Protein AF-A0A9D4G956-F1 (afdb_monomer)

Organism: Dreissena polymorpha (NCBI:txid45954)

Structure (mmCIF, N/CA/C/O backbone):
data_AF-A0A9D4G956-F1
#
_entry.id   AF-A0A9D4G956-F1
#
loop_
_atom_site.group_PDB
_atom_site.id
_atom_site.type_symbol
_atom_site.label_atom_id
_atom_site.label_alt_id
_atom_site.label_comp_id
_atom_site.label_asym_id
_atom_site.label_entity_id
_atom_site.label_seq_id
_atom_site.pdbx_PDB_ins_code
_atom_site.Cartn_x
_atom_site.Cartn_y
_atom_site.Cartn_z
_atom_site.occupancy
_atom_site.B_iso_or_equiv
_atom_site.auth_seq_id
_atom_site.auth_comp_id
_atom_site.auth_asym_id
_atom_site.auth_atom_id
_atom_site.pdbx_PDB_model_num
ATOM 1 N N . MET A 1 1 ? -16.563 0.846 -1.217 1.00 61.12 1 MET A N 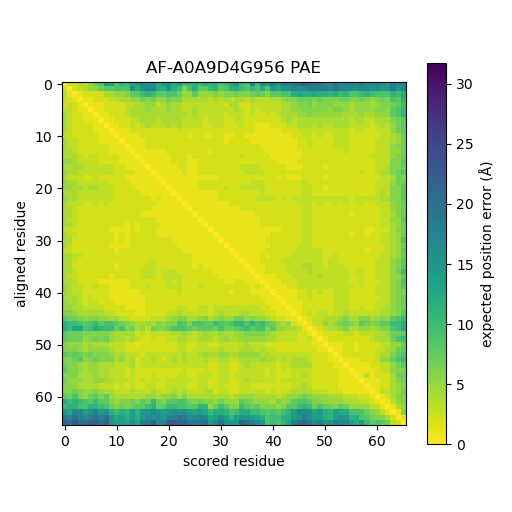1
ATOM 2 C CA . MET A 1 1 ? -15.157 0.576 -0.829 1.00 61.12 1 MET A CA 1
ATOM 3 C C . MET A 1 1 ? -14.839 0.989 0.608 1.00 61.12 1 MET A C 1
ATOM 5 O O . MET A 1 1 ? -14.318 0.154 1.332 1.00 61.12 1 MET A O 1
ATOM 9 N N . ALA A 1 2 ? -15.199 2.197 1.068 1.00 68.56 2 ALA A N 1
ATOM 10 C CA . ALA A 1 2 ? -14.867 2.668 2.426 1.00 68.56 2 ALA A CA 1
ATOM 11 C C . ALA A 1 2 ? -15.312 1.728 3.569 1.00 68.56 2 ALA A C 1
ATOM 13 O O . ALA A 1 2 ? -14.532 1.460 4.476 1.00 68.56 2 ALA A O 1
ATOM 14 N N . ARG A 1 3 ? -16.525 1.158 3.491 1.00 82.75 3 ARG A N 1
ATOM 15 C CA . ARG A 1 3 ? -17.035 0.218 4.507 1.00 82.75 3 ARG A CA 1
ATOM 16 C C . ARG A 1 3 ? -16.233 -1.086 4.578 1.00 82.75 3 ARG A C 1
ATOM 18 O O . ARG A 1 3 ? -15.879 -1.517 5.661 1.00 82.75 3 ARG A O 1
ATOM 25 N N . ALA A 1 4 ? -15.857 -1.649 3.428 1.00 87.69 4 ALA A N 1
ATOM 26 C CA . ALA A 1 4 ? -15.052 -2.871 3.376 1.00 87.69 4 ALA A CA 1
ATOM 27 C C . ALA A 1 4 ? -13.667 -2.677 4.018 1.00 87.69 4 ALA A C 1
ATOM 29 O O . ALA A 1 4 ? -13.203 -3.536 4.756 1.00 87.69 4 ALA A O 1
ATOM 30 N N . ILE A 1 5 ? -13.029 -1.523 3.790 1.00 88.12 5 ILE A N 1
ATOM 31 C CA . ILE A 1 5 ? -11.739 -1.193 4.415 1.00 88.12 5 ILE A CA 1
ATOM 32 C C . ILE A 1 5 ? -11.916 -0.933 5.915 1.00 88.12 5 ILE A C 1
ATOM 34 O O . ILE A 1 5 ? -11.082 -1.352 6.713 1.00 88.12 5 ILE A O 1
ATOM 38 N N . SER A 1 6 ? -13.008 -0.271 6.308 1.00 90.50 6 SER A N 1
ATOM 39 C CA . SER A 1 6 ? -13.343 -0.026 7.714 1.00 90.50 6 SER A CA 1
ATOM 40 C C . SER A 1 6 ? -13.554 -1.318 8.503 1.00 90.50 6 SER A C 1
ATOM 42 O O . SER A 1 6 ? -13.091 -1.402 9.637 1.00 90.50 6 SER A O 1
ATOM 44 N N . ASP A 1 7 ? -14.184 -2.330 7.912 1.00 94.31 7 ASP A N 1
ATOM 45 C CA . ASP A 1 7 ? -14.471 -3.596 8.596 1.00 94.31 7 ASP A CA 1
ATOM 46 C C . ASP A 1 7 ? -13.284 -4.583 8.535 1.00 94.31 7 ASP A C 1
ATOM 48 O O . ASP A 1 7 ? -13.206 -5.520 9.327 1.00 94.31 7 ASP A O 1
ATOM 52 N N . ALA A 1 8 ? -12.317 -4.362 7.637 1.00 94.81 8 ALA A N 1
ATOM 53 C CA . ALA A 1 8 ? -11.136 -5.213 7.499 1.00 94.81 8 ALA A CA 1
ATOM 54 C C . ALA A 1 8 ? -10.174 -5.096 8.695 1.00 94.81 8 ALA A C 1
ATOM 56 O O . ALA A 1 8 ? -9.928 -4.006 9.211 1.00 94.81 8 ALA A O 1
ATOM 57 N N . ALA A 1 9 ? -9.559 -6.210 9.099 1.00 95.44 9 ALA A N 1
ATOM 58 C CA . ALA A 1 9 ? -8.574 -6.225 10.186 1.00 95.44 9 ALA A CA 1
ATOM 59 C C . ALA A 1 9 ? -7.210 -5.639 9.774 1.00 95.44 9 ALA A C 1
ATOM 61 O O . ALA A 1 9 ? -6.535 -5.004 10.581 1.00 95.44 9 ALA A O 1
ATOM 62 N N . VAL A 1 10 ? -6.814 -5.838 8.514 1.00 94.94 10 VAL A N 1
ATOM 63 C CA . VAL A 1 10 ? -5.511 -5.452 7.956 1.00 94.94 10 VAL A CA 1
ATOM 64 C C . VAL A 1 10 ? -5.715 -4.889 6.553 1.00 94.94 10 VAL A C 1
ATOM 66 O O . VAL A 1 10 ? -6.602 -5.340 5.826 1.00 94.94 10 VAL A O 1
ATOM 69 N N . PHE A 1 11 ? -4.884 -3.924 6.162 1.00 94.75 11 PHE A N 1
ATOM 70 C CA . PHE A 1 11 ? -4.828 -3.401 4.800 1.00 94.75 11 PHE A CA 1
ATOM 71 C C . PHE A 1 11 ? -3.555 -3.895 4.098 1.00 94.75 11 PHE A C 1
ATOM 73 O O . PHE A 1 11 ? -2.446 -3.471 4.425 1.00 94.75 11 PHE A O 1
ATOM 80 N N . LEU A 1 12 ? -3.726 -4.817 3.148 1.00 94.31 12 LEU A N 1
ATOM 81 C CA . LEU A 1 12 ? -2.661 -5.335 2.288 1.00 94.31 12 LEU A CA 1
ATOM 82 C C . LEU A 1 12 ? -2.583 -4.496 1.011 1.00 94.31 12 LEU A C 1
ATOM 84 O O . LEU A 1 12 ? -3.593 -4.319 0.330 1.00 94.31 12 LEU A O 1
ATOM 88 N N . VAL A 1 13 ? -1.391 -4.020 0.663 1.00 94.25 13 VAL A N 1
ATOM 89 C CA . VAL A 1 13 ? -1.159 -3.261 -0.570 1.00 94.25 13 VAL A CA 1
ATOM 90 C C . VAL A 1 13 ? 0.059 -3.787 -1.316 1.00 94.25 13 VAL A C 1
ATOM 92 O O . VAL A 1 13 ? 1.123 -3.985 -0.733 1.00 94.25 13 VAL A O 1
ATOM 95 N N . PHE A 1 14 ? -0.098 -3.977 -2.623 1.00 95.00 14 PHE A N 1
ATOM 96 C CA . PHE A 1 14 ? 0.997 -4.273 -3.539 1.00 95.00 14 PHE A CA 1
ATOM 97 C C . PHE A 1 14 ? 1.511 -2.955 -4.114 1.00 95.00 14 PHE A C 1
ATOM 99 O O . PHE A 1 14 ? 0.890 -2.354 -4.987 1.00 95.00 14 PHE A O 1
ATOM 106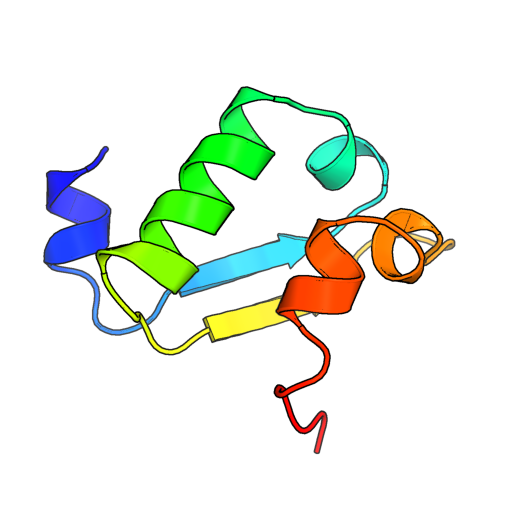 N N . MET A 1 15 ? 2.613 -2.467 -3.560 1.00 94.56 15 MET A N 1
ATOM 107 C CA . MET A 1 15 ? 3.185 -1.174 -3.895 1.00 94.56 15 MET A CA 1
ATOM 108 C C . MET A 1 15 ? 4.114 -1.300 -5.101 1.00 94.56 15 MET A C 1
ATOM 110 O O . MET A 1 15 ? 5.188 -1.893 -5.002 1.00 94.56 15 MET A O 1
AT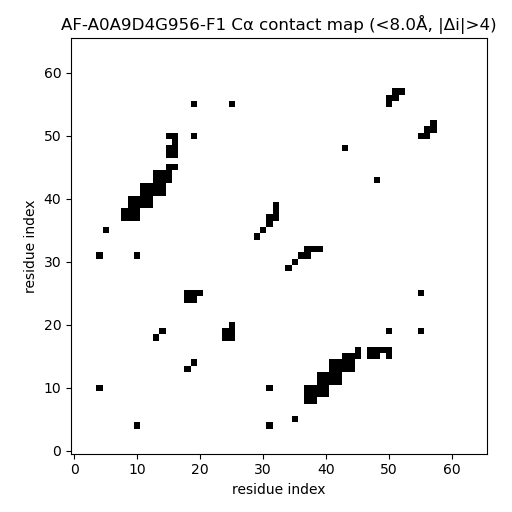OM 114 N N . SER A 1 16 ? 3.715 -0.701 -6.217 1.00 94.88 16 SER A N 1
ATOM 115 C CA . SER A 1 16 ? 4.528 -0.536 -7.424 1.00 94.88 16 SER A CA 1
ATOM 116 C C . SER A 1 16 ? 4.676 0.945 -7.779 1.00 94.88 16 SER A C 1
ATOM 118 O O . SER A 1 16 ? 4.015 1.816 -7.205 1.00 94.88 16 SER A O 1
ATOM 120 N N . VAL A 1 17 ? 5.538 1.252 -8.751 1.00 94.25 17 VAL A N 1
ATOM 121 C CA . VAL A 1 17 ? 5.647 2.618 -9.281 1.00 94.25 17 VAL A CA 1
ATOM 122 C C . VAL A 1 17 ? 4.318 3.087 -9.879 1.00 94.25 17 VAL A C 1
ATOM 124 O O . VAL A 1 17 ? 3.911 4.215 -9.605 1.00 94.25 17 VAL A O 1
ATOM 127 N N . ASP A 1 18 ? 3.605 2.232 -10.611 1.00 95.00 18 ASP A N 1
ATOM 128 C CA . ASP A 1 18 ? 2.313 2.595 -11.206 1.00 95.00 18 ASP A CA 1
ATOM 129 C C . ASP A 1 18 ? 1.241 2.830 -10.138 1.00 95.00 18 ASP A C 1
ATOM 131 O O . ASP A 1 18 ? 0.539 3.839 -10.192 1.00 95.00 18 ASP A O 1
ATOM 135 N N . TYR A 1 19 ? 1.204 1.994 -9.090 1.00 95.12 19 TYR A N 1
ATOM 136 C CA . TYR A 1 19 ? 0.333 2.218 -7.929 1.00 95.12 19 TYR A CA 1
ATOM 137 C C . TYR A 1 19 ? 0.585 3.593 -7.297 1.00 95.12 19 TYR A C 1
ATOM 139 O O . TYR A 1 19 ? -0.345 4.293 -6.903 1.00 95.12 19 TYR A O 1
ATOM 147 N N . SER A 1 20 ? 1.855 3.999 -7.196 1.00 94.31 20 SER A N 1
ATOM 148 C CA . SER A 1 20 ? 2.229 5.277 -6.583 1.00 94.31 20 SER A CA 1
ATOM 149 C C . SER A 1 20 ? 1.852 6.508 -7.413 1.00 94.31 20 SER A C 1
ATOM 151 O O . SER A 1 20 ? 1.787 7.610 -6.862 1.00 94.31 20 SER A O 1
ATOM 153 N N . LYS A 1 21 ? 1.617 6.328 -8.717 1.00 94.25 21 LYS A N 1
ATOM 154 C CA . LYS A 1 21 ? 1.239 7.390 -9.660 1.00 94.25 21 LYS A CA 1
ATOM 155 C C . LYS A 1 21 ? -0.274 7.511 -9.835 1.00 94.25 21 LYS A C 1
ATOM 157 O O . LYS A 1 21 ? -0.743 8.579 -10.217 1.00 94.25 21 LYS A O 1
ATOM 162 N N . ASP A 1 22 ? -1.023 6.452 -9.545 1.00 96.25 22 ASP A N 1
ATOM 163 C CA . ASP A 1 22 ? -2.479 6.455 -9.617 1.00 96.25 22 ASP A CA 1
ATOM 164 C C . ASP A 1 22 ? -3.098 7.201 -8.419 1.00 96.25 22 ASP A C 1
ATOM 166 O O . ASP A 1 22 ? -2.880 6.872 -7.246 1.00 96.25 22 ASP A O 1
ATOM 170 N N . GLN A 1 23 ? -3.875 8.246 -8.711 1.00 95.88 23 GLN A N 1
ATOM 171 C CA . GLN A 1 23 ? -4.446 9.123 -7.690 1.00 95.88 23 GLN A CA 1
ATOM 172 C C . GLN A 1 23 ? -5.498 8.419 -6.821 1.00 95.88 23 GLN A C 1
ATOM 174 O O . GLN A 1 23 ? -5.591 8.719 -5.622 1.00 95.88 23 GLN A O 1
ATOM 179 N N . ASP A 1 24 ? -6.259 7.481 -7.380 1.00 95.00 24 ASP A N 1
ATOM 180 C CA . ASP A 1 24 ? -7.287 6.745 -6.649 1.00 95.00 24 ASP A CA 1
ATOM 181 C C . ASP A 1 24 ? -6.630 5.753 -5.682 1.00 95.00 24 ASP A C 1
ATOM 183 O O . ASP A 1 24 ? -6.977 5.717 -4.494 1.00 95.00 24 ASP A O 1
ATOM 187 N N . CYS A 1 25 ? -5.594 5.042 -6.136 1.00 95.12 25 CYS A N 1
ATO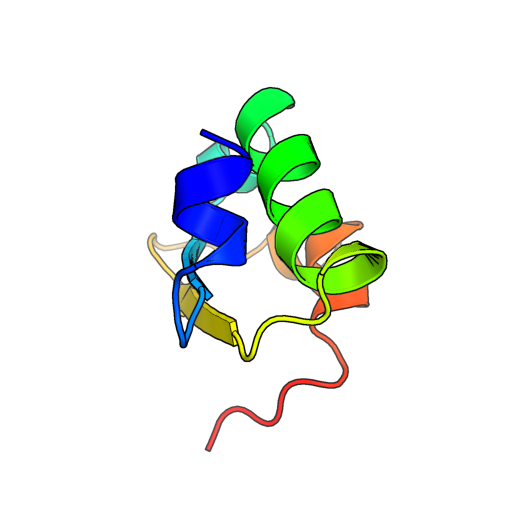M 188 C CA . CYS A 1 25 ? -4.760 4.171 -5.303 1.00 95.12 25 CYS A CA 1
ATOM 189 C C . CYS A 1 25 ? -4.109 4.929 -4.135 1.00 95.12 25 CYS A C 1
ATOM 191 O O . CYS A 1 25 ? -4.154 4.480 -2.980 1.00 95.12 25 CYS A O 1
ATOM 193 N N . VAL A 1 26 ? -3.532 6.102 -4.411 1.00 94.94 26 VAL A N 1
ATOM 194 C CA . VAL A 1 26 ? -2.905 6.963 -3.395 1.00 94.94 26 VAL A CA 1
ATOM 195 C C . VAL A 1 26 ? 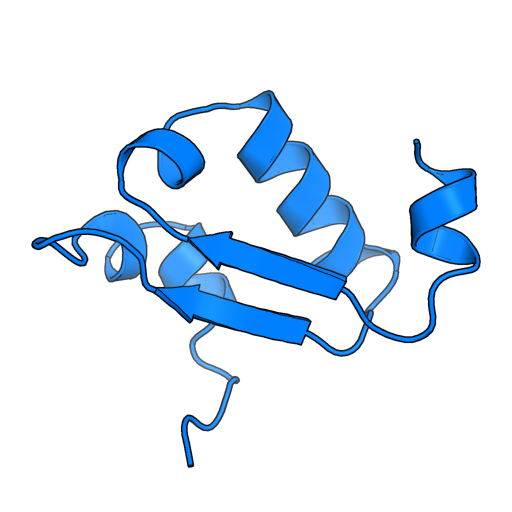-3.933 7.473 -2.387 1.00 94.94 26 VAL A C 1
ATOM 197 O O . VAL A 1 26 ? -3.668 7.477 -1.180 1.00 94.94 26 VAL A O 1
ATOM 200 N N . THR A 1 27 ? -5.105 7.903 -2.854 1.00 95.25 27 THR A N 1
ATOM 201 C CA . THR A 1 27 ? -6.180 8.408 -1.989 1.00 95.25 27 THR A CA 1
ATOM 202 C C . THR A 1 27 ? -6.693 7.308 -1.066 1.00 95.25 27 THR A C 1
ATOM 204 O O . THR A 1 27 ? -6.822 7.524 0.143 1.00 95.25 27 THR A O 1
ATOM 207 N N . LEU A 1 28 ? -6.896 6.104 -1.603 1.00 94.31 28 LEU A N 1
ATOM 208 C CA . LEU A 1 28 ? -7.335 4.946 -0.833 1.00 94.31 28 LEU A CA 1
ATOM 209 C C . LEU A 1 28 ? -6.309 4.540 0.231 1.00 94.31 28 LEU A C 1
ATOM 211 O O . LEU A 1 28 ? -6.669 4.325 1.390 1.00 94.31 28 LEU A O 1
ATOM 215 N N . PHE A 1 29 ? -5.026 4.499 -0.140 1.00 95.00 29 PHE A N 1
ATOM 216 C CA . PHE A 1 29 ? -3.934 4.203 0.785 1.00 95.00 29 PHE A CA 1
ATOM 217 C C . PHE A 1 29 ? -3.870 5.224 1.930 1.00 95.00 29 PHE A C 1
ATOM 219 O O . PHE A 1 29 ? -3.800 4.847 3.102 1.00 95.00 29 PHE A O 1
ATOM 226 N N . LYS A 1 30 ? -3.944 6.524 1.610 1.00 94.50 30 LYS A N 1
ATOM 227 C CA . LYS A 1 30 ? -3.946 7.595 2.618 1.00 94.50 30 LYS A CA 1
ATOM 228 C C . LYS A 1 30 ? -5.132 7.470 3.565 1.00 94.50 30 LYS A C 1
ATOM 230 O O . LYS A 1 30 ? -4.947 7.619 4.768 1.00 94.50 30 LYS A O 1
ATOM 235 N N . TYR A 1 31 ? -6.319 7.158 3.055 1.00 94.50 31 TYR A N 1
ATOM 236 C CA . TYR A 1 31 ? -7.498 6.944 3.891 1.00 94.50 31 TYR A CA 1
ATOM 237 C C . TYR A 1 31 ? -7.315 5.750 4.845 1.00 94.50 31 TYR A C 1
ATOM 239 O O . TYR A 1 31 ? -7.537 5.881 6.051 1.00 94.50 31 TYR A O 1
ATOM 247 N N . ALA A 1 32 ? -6.832 4.610 4.341 1.00 94.50 32 ALA A N 1
ATOM 248 C CA . ALA A 1 32 ? -6.580 3.424 5.161 1.00 94.50 32 ALA A CA 1
ATOM 249 C C . ALA A 1 32 ? -5.524 3.679 6.256 1.00 94.50 32 ALA A C 1
ATOM 251 O O . ALA A 1 32 ? -5.740 3.306 7.413 1.00 94.50 32 ALA A O 1
ATOM 252 N N . LYS A 1 33 ? -4.414 4.352 5.917 1.00 93.31 33 LYS A N 1
ATOM 253 C CA . LYS A 1 33 ? -3.317 4.632 6.858 1.00 93.31 33 LYS A CA 1
ATOM 254 C C . LYS A 1 33 ? -3.625 5.780 7.820 1.00 93.31 33 LYS A C 1
ATOM 256 O O . LYS A 1 33 ? -3.465 5.630 9.026 1.00 93.31 33 LYS A O 1
ATOM 261 N N . LEU A 1 34 ? -4.001 6.947 7.306 1.00 94.19 34 LEU A N 1
ATOM 262 C CA . LEU A 1 34 ? -4.070 8.179 8.099 1.00 94.19 34 LEU A CA 1
ATOM 263 C C . LEU A 1 34 ? -5.412 8.331 8.811 1.00 94.19 34 LEU A C 1
ATOM 265 O O . LEU A 1 34 ? -5.445 8.764 9.962 1.00 94.19 34 LEU A O 1
ATOM 269 N N . THR A 1 35 ? -6.508 7.971 8.140 1.00 94.69 35 THR A N 1
ATOM 270 C CA . THR A 1 35 ? -7.859 8.128 8.693 1.00 94.69 35 THR A CA 1
ATOM 271 C C . THR A 1 35 ? -8.257 6.923 9.530 1.00 94.69 35 THR A C 1
ATOM 273 O O . THR A 1 35 ? -8.623 7.080 10.691 1.00 94.69 35 THR A O 1
ATOM 276 N N . LEU A 1 36 ? -8.165 5.718 8.963 1.00 94.44 36 LEU A N 1
ATOM 277 C CA . LEU A 1 36 ? -8.598 4.494 9.642 1.00 94.44 36 LEU A CA 1
ATOM 278 C C . LEU A 1 36 ? -7.509 3.848 10.508 1.00 94.44 36 LEU A C 1
ATOM 280 O O . LEU A 1 36 ? -7.827 2.956 11.292 1.00 94.44 36 LEU A O 1
ATOM 284 N N . ARG A 1 37 ? -6.244 4.278 10.369 1.00 93.62 37 ARG A N 1
ATOM 285 C CA . ARG A 1 37 ? -5.081 3.744 11.104 1.00 93.62 37 ARG A CA 1
ATOM 286 C C . ARG A 1 37 ? -5.004 2.218 11.066 1.00 93.62 37 ARG A C 1
ATOM 288 O O . ARG A 1 37 ? -4.680 1.575 12.064 1.00 93.62 37 ARG A O 1
ATOM 295 N N . LYS A 1 38 ? -5.336 1.633 9.913 1.00 93.12 38 LYS A N 1
ATOM 296 C CA . LYS A 1 38 ? -5.319 0.180 9.742 1.00 93.12 38 LYS A CA 1
ATOM 297 C C . LYS A 1 38 ? -3.886 -0.339 9.859 1.00 93.12 38 LYS A C 1
ATOM 299 O O . LYS A 1 38 ? -2.987 0.293 9.303 1.00 93.12 38 LYS A O 1
ATOM 304 N N . PRO A 1 39 ? -3.661 -1.488 10.518 1.00 93.44 39 PRO A N 1
ATOM 305 C CA . PRO A 1 39 ? -2.413 -2.222 10.368 1.00 93.44 39 PRO A CA 1
ATOM 306 C C . PRO A 1 39 ? -2.151 -2.492 8.882 1.00 93.44 39 PRO A C 1
ATOM 308 O O . PRO A 1 39 ? -3.053 -2.927 8.160 1.00 93.44 39 PRO A O 1
ATOM 311 N N . LEU A 1 40 ? -0.935 -2.198 8.427 1.00 92.75 40 LEU A N 1
ATOM 312 C CA . LEU A 1 40 ? -0.552 -2.254 7.019 1.00 92.75 40 LEU A CA 1
ATOM 313 C C . LEU A 1 40 ? 0.394 -3.420 6.764 1.00 92.75 40 LEU A C 1
ATOM 315 O O . LEU A 1 40 ? 1.354 -3.620 7.503 1.00 92.75 40 LEU A O 1
ATOM 319 N N . VAL A 1 41 ? 0.165 -4.118 5.658 1.00 93.31 41 VAL A N 1
ATOM 320 C CA . VAL A 1 41 ? 1.151 -5.011 5.049 1.00 93.31 41 VAL A CA 1
ATOM 321 C C . VAL A 1 41 ? 1.430 -4.465 3.660 1.00 93.31 41 VAL A C 1
ATOM 323 O O . VAL A 1 41 ? 0.530 -4.388 2.825 1.00 93.31 41 VAL A O 1
ATOM 326 N N . VAL A 1 42 ? 2.666 -4.040 3.421 1.00 92.56 42 VAL A N 1
ATOM 327 C CA . VAL A 1 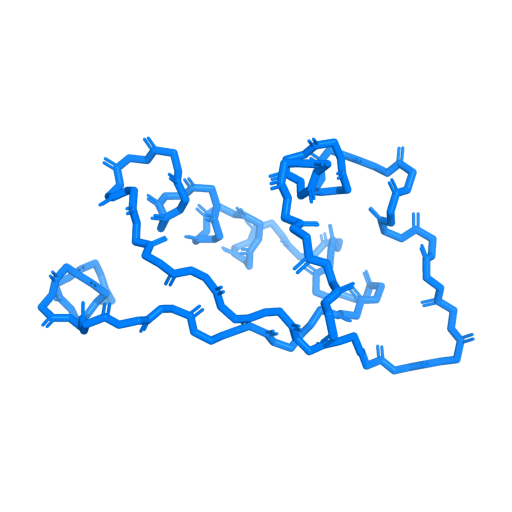42 ? 3.085 -3.533 2.115 1.00 92.56 42 VAL A CA 1
ATOM 328 C C . VAL A 1 42 ? 3.948 -4.593 1.460 1.00 92.56 42 VAL A C 1
ATOM 330 O O . VAL A 1 42 ? 4.938 -5.034 2.031 1.00 92.56 42 VAL A O 1
ATOM 333 N N . VAL A 1 43 ? 3.577 -4.990 0.253 1.00 93.00 43 VAL A N 1
ATOM 334 C CA . VAL A 1 43 ? 4.372 -5.876 -0.591 1.00 93.00 43 VAL A CA 1
ATOM 335 C C . VAL A 1 43 ? 4.913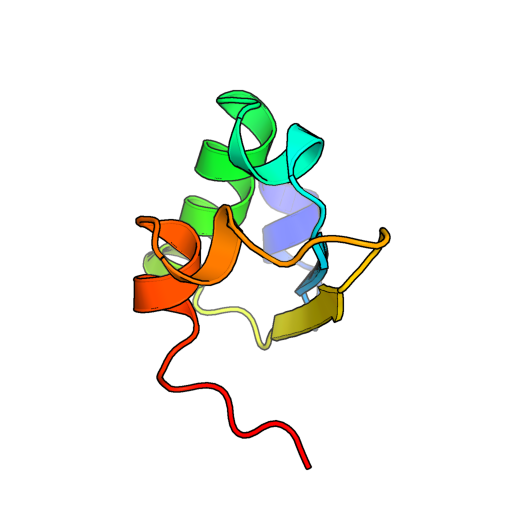 -5.031 -1.725 1.00 93.00 43 VAL A C 1
ATOM 337 O O . VAL A 1 43 ? 4.144 -4.510 -2.526 1.00 93.00 43 VAL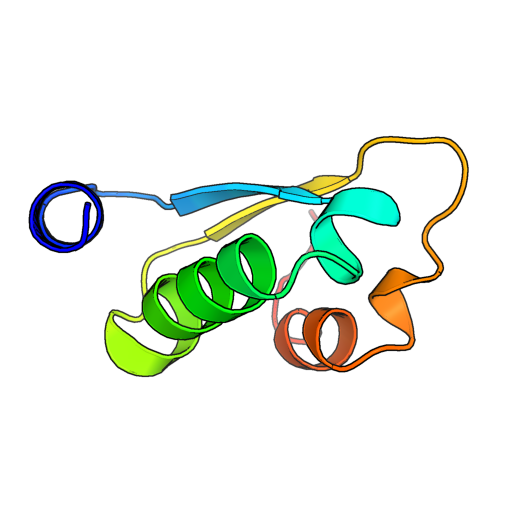 A O 1
ATOM 340 N N . ALA A 1 44 ? 6.226 -4.849 -1.783 1.00 91.81 44 ALA A N 1
ATOM 341 C CA . ALA A 1 44 ? 6.846 -4.125 -2.880 1.00 91.81 44 ALA A CA 1
ATOM 342 C C . ALA A 1 44 ? 6.841 -5.004 -4.144 1.00 91.81 44 ALA A C 1
ATOM 344 O O . ALA A 1 44 ? 7.286 -6.150 -4.096 1.00 91.81 44 ALA A O 1
ATOM 345 N N . VAL A 1 45 ? 6.322 -4.486 -5.258 1.00 93.12 45 VAL A N 1
ATOM 346 C CA . VAL A 1 45 ? 6.192 -5.210 -6.532 1.00 93.12 45 VAL A CA 1
ATOM 347 C C . VAL A 1 45 ? 6.844 -4.412 -7.654 1.00 93.12 45 VAL A C 1
ATOM 349 O O . VAL A 1 45 ? 6.587 -3.217 -7.807 1.00 93.12 45 VAL A O 1
ATOM 352 N N . GLY A 1 46 ? 7.647 -5.099 -8.465 1.00 89.56 46 GLY A N 1
ATOM 353 C CA . GLY A 1 46 ? 8.401 -4.526 -9.578 1.00 89.56 46 GLY A CA 1
ATOM 354 C C . GLY A 1 46 ? 9.906 -4.501 -9.314 1.00 89.56 46 GLY A C 1
ATOM 355 O O . GLY A 1 46 ? 10.377 -4.923 -8.260 1.00 89.56 46 GLY A O 1
ATOM 356 N N . GLU A 1 47 ? 10.658 -4.018 -10.300 1.00 85.75 47 GLU A N 1
ATOM 357 C CA . GLU A 1 47 ? 12.127 -3.986 -10.267 1.00 85.75 47 GLU A CA 1
ATOM 358 C C . GLU A 1 47 ? 12.681 -2.685 -9.661 1.00 85.75 47 GLU A C 1
ATOM 360 O O . GLU A 1 47 ? 13.840 -2.627 -9.255 1.00 85.75 47 GLU A O 1
ATOM 365 N N . ASN A 1 48 ? 11.855 -1.635 -9.573 1.00 84.94 48 ASN A N 1
ATOM 366 C CA . ASN A 1 48 ? 12.234 -0.317 -9.075 1.00 84.94 48 ASN A CA 1
ATOM 367 C C . ASN A 1 48 ? 11.366 0.144 -7.889 1.00 84.94 48 ASN A C 1
ATOM 369 O O . ASN A 1 48 ? 10.144 0.006 -7.866 1.00 84.94 48 ASN A O 1
ATOM 373 N N . PHE A 1 49 ? 12.014 0.760 -6.895 1.00 88.19 49 PHE A N 1
ATOM 374 C CA . PHE A 1 49 ? 11.374 1.224 -5.655 1.00 88.19 49 PHE A CA 1
ATOM 375 C C . PHE A 1 49 ? 11.340 2.754 -5.536 1.00 88.19 49 PHE A C 1
ATOM 377 O O . PHE A 1 49 ? 11.400 3.309 -4.441 1.00 88.19 49 PHE A O 1
ATOM 384 N N . GLU A 1 50 ? 11.244 3.471 -6.660 1.00 90.12 50 GLU A N 1
ATOM 385 C CA . GLU A 1 50 ? 11.274 4.945 -6.680 1.00 90.12 50 GLU A CA 1
ATOM 386 C C . GLU A 1 50 ? 10.161 5.594 -5.847 1.00 90.12 50 GLU A C 1
ATOM 388 O O . GLU A 1 50 ? 10.349 6.681 -5.299 1.00 90.12 50 GLU A O 1
ATOM 393 N N . TRP A 1 51 ? 9.035 4.896 -5.675 1.00 91.31 51 TRP A N 1
ATOM 394 C CA . TRP A 1 51 ? 7.918 5.320 -4.829 1.00 91.31 51 TRP A CA 1
ATOM 395 C C . TRP A 1 51 ? 8.327 5.583 -3.367 1.00 91.31 51 TRP A C 1
ATOM 397 O O . TRP A 1 51 ? 7.665 6.368 -2.681 1.00 91.31 51 TRP A O 1
ATOM 407 N N . GLN A 1 52 ? 9.441 5.004 -2.898 1.00 90.62 52 GLN A N 1
ATOM 408 C CA . GLN A 1 52 ? 10.000 5.245 -1.562 1.00 90.62 52 GLN A CA 1
ATOM 409 C C . GLN A 1 52 ? 10.501 6.684 -1.366 1.00 90.62 52 GLN A C 1
ATOM 411 O O . GLN A 1 52 ? 10.530 7.176 -0.242 1.00 90.62 52 GLN A O 1
ATOM 416 N N . LYS A 1 53 ? 10.877 7.384 -2.442 1.00 89.69 53 LYS A N 1
ATOM 417 C CA . LYS A 1 53 ? 11.320 8.788 -2.369 1.00 89.69 53 LYS A CA 1
ATOM 418 C C . LYS A 1 53 ? 10.146 9.772 -2.344 1.00 89.69 53 LYS A C 1
ATOM 420 O O . LYS A 1 53 ? 10.333 10.951 -2.063 1.00 89.69 53 LYS A O 1
ATOM 425 N N . GLY A 1 54 ? 8.948 9.299 -2.685 1.00 87.88 54 GLY A N 1
ATOM 426 C CA . GLY A 1 54 ? 7.746 10.114 -2.787 1.00 87.88 54 GLY A CA 1
ATOM 427 C C . GLY A 1 54 ? 6.937 10.198 -1.487 1.00 87.88 54 GLY A C 1
ATOM 428 O O . GLY A 1 54 ? 7.321 9.651 -0.450 1.00 87.88 54 GLY A O 1
ATOM 429 N N . PRO A 1 55 ? 5.752 10.834 -1.545 1.00 88.75 55 PRO A N 1
ATOM 430 C CA . PRO A 1 55 ? 4.863 10.980 -0.393 1.00 88.75 55 PRO A CA 1
ATOM 431 C C . PRO A 1 55 ? 4.476 9.654 0.266 1.00 88.75 55 PRO A C 1
ATOM 433 O O . PRO A 1 55 ? 4.360 9.593 1.486 1.00 88.75 55 PRO A O 1
ATOM 436 N N . LEU A 1 56 ? 4.290 8.589 -0.521 1.00 90.38 56 LEU A N 1
ATOM 437 C CA . LEU A 1 56 ? 3.961 7.266 0.015 1.00 90.38 56 LEU A CA 1
ATOM 438 C C . LEU A 1 56 ? 5.120 6.660 0.806 1.00 90.38 56 LEU A C 1
ATOM 440 O O . LEU A 1 56 ? 4.889 6.083 1.862 1.00 90.38 56 LEU A O 1
ATOM 444 N N . GLY A 1 57 ? 6.355 6.822 0.331 1.00 90.31 57 GLY A N 1
ATOM 445 C CA . GLY A 1 57 ? 7.539 6.361 1.045 1.00 90.31 57 GLY A CA 1
ATOM 446 C C . GLY A 1 57 ? 7.732 7.055 2.388 1.00 90.31 57 GLY A C 1
ATOM 447 O O . GLY A 1 57 ? 7.938 6.379 3.391 1.00 90.31 57 GLY A O 1
ATOM 448 N N . MET A 1 58 ? 7.535 8.379 2.449 1.00 89.56 58 MET A N 1
ATOM 449 C CA . MET A 1 58 ? 7.558 9.115 3.724 1.00 89.56 58 MET A CA 1
ATOM 450 C C . MET A 1 58 ? 6.525 8.569 4.714 1.00 89.56 58 MET A C 1
ATOM 452 O O . MET A 1 58 ? 6.826 8.387 5.894 1.00 89.56 58 MET A O 1
ATOM 456 N N . LEU A 1 59 ? 5.329 8.243 4.218 1.00 91.00 59 LEU A N 1
ATOM 457 C CA . LEU A 1 59 ? 4.265 7.631 5.006 1.00 91.00 59 LEU A CA 1
ATOM 458 C C . LEU A 1 59 ? 4.571 6.191 5.425 1.00 91.00 59 LEU A C 1
ATOM 460 O O . LEU A 1 59 ? 3.783 5.631 6.165 1.00 91.00 59 LEU A O 1
ATOM 464 N N . LEU A 1 60 ? 5.644 5.561 4.964 1.00 89.25 60 LEU A N 1
ATOM 465 C CA . LEU A 1 60 ? 6.005 4.187 5.316 1.00 89.25 60 LEU A CA 1
ATOM 466 C C . LEU A 1 60 ? 7.289 4.104 6.148 1.00 89.25 60 LEU A C 1
ATOM 468 O O . LEU A 1 60 ? 7.716 3.008 6.490 1.00 89.25 60 LEU A O 1
ATOM 472 N N . THR A 1 61 ? 7.882 5.244 6.509 1.00 85.25 61 THR A N 1
ATOM 473 C CA . THR A 1 61 ? 9.144 5.316 7.267 1.00 85.25 61 THR A CA 1
ATOM 474 C C . THR A 1 61 ? 9.042 4.678 8.657 1.00 85.25 61 THR A C 1
ATOM 476 O O . THR A 1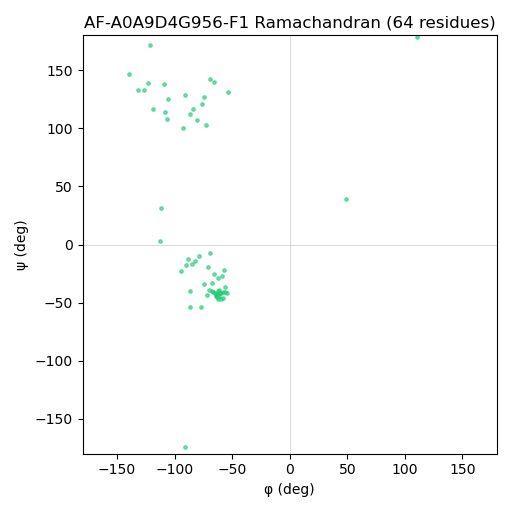 61 ? 10.028 4.181 9.190 1.00 85.25 61 THR A O 1
ATOM 479 N N . ASP A 1 62 ? 7.848 4.682 9.250 1.00 80.56 62 ASP A N 1
ATOM 480 C CA . ASP A 1 62 ? 7.541 4.083 10.553 1.00 80.56 62 ASP A CA 1
ATOM 481 C C . ASP A 1 62 ? 7.357 2.558 10.495 1.00 80.56 62 ASP A C 1
ATOM 483 O O . ASP A 1 62 ? 7.264 1.902 11.534 1.00 80.56 62 ASP A O 1
ATOM 487 N N . MET A 1 63 ? 7.295 1.980 9.294 1.00 74.88 63 MET A N 1
ATOM 488 C CA . MET A 1 63 ? 7.105 0.548 9.114 1.00 74.88 63 MET A CA 1
ATOM 489 C C . MET A 1 63 ? 8.450 -0.167 9.224 1.00 74.88 63 MET A C 1
ATOM 491 O O . MET A 1 63 ? 9.354 0.027 8.413 1.00 74.88 63 MET A O 1
ATOM 495 N N . VAL A 1 64 ? 8.578 -1.021 10.239 1.00 59.75 64 VAL A N 1
ATOM 496 C CA . VAL A 1 64 ? 9.746 -1.888 10.393 1.00 59.75 64 VAL A CA 1
ATOM 497 C C . VAL A 1 64 ? 9.572 -3.091 9.472 1.00 59.75 64 VAL A C 1
ATOM 499 O O . VAL A 1 64 ? 8.764 -3.977 9.742 1.00 59.75 64 VAL A O 1
ATOM 502 N N . TRP A 1 65 ? 10.343 -3.124 8.391 1.00 58.12 65 TRP A N 1
ATOM 503 C CA . TRP A 1 65 ? 10.508 -4.310 7.556 1.00 58.12 65 TRP A CA 1
ATOM 504 C C . TRP A 1 65 ? 11.376 -5.303 8.343 1.00 58.12 65 TRP A C 1
ATOM 506 O O . TRP A 1 65 ? 12.572 -5.064 8.510 1.00 58.12 65 TRP A O 1
ATOM 516 N N . ARG A 1 66 ? 10.771 -6.341 8.926 1.00 44.44 66 ARG A N 1
ATOM 517 C CA . ARG A 1 66 ? 11.495 -7.460 9.550 1.00 44.44 66 ARG A CA 1
ATOM 518 C C . ARG A 1 66 ? 11.459 -8.679 8.653 1.00 44.44 66 ARG A C 1
ATOM 520 O O . ARG A 1 66 ? 10.395 -8.897 8.034 1.00 44.44 66 ARG A O 1
#

Radius of gyration: 11.5 Å; Cα contacts (8 Å, |Δi|>4): 64; chains: 1; bounding box: 29×18×22 Å

Nearest PDB structures (foldseek):
  6vvo-assembly1_D  TM=4.955E-01  e=2.008E+00  Homo sapiens
  3eye-assembly1_A  TM=4.518E-01  e=1.525E+00  Escherichia coli O157:H7
  1vhd-assembly1_B  TM=4.810E-01  e=2.831E+00  Thermotoga maritima
  8sbf-assembly1_D  TM=4.674E-01  e=3.727E+00  Acinetobacter baylyi ADP1

Foldseek 3Di:
DVVVLLPDQAAEEADEPVCLVDPVSVVVVCCSCPVNVHHYDYHYDDDDDVSLVDPVVVSCPPPDDD

pLDDT: mean 89.36, std 9.92, range [44.44, 96.25]

Sequence (66 aa):
MARAISDAAVFLVFMSVDYSKDQDCVTLFKYAKLTLRKPLVVVAVGENFEWQKGPLGMLLTDMVWR

Mean predicted aligned error: 3.81 Å

Solvent-accessible surface area (backbone atoms only — not comparable to full-atom values): 4088 Å² total; per-residue (Å²): 111,70,66,62,61,69,73,44,83,60,46,78,45,75,47,26,52,66,47,64,68,35,67,67,55,44,52,52,50,47,43,42,49,73,73,66,58,43,53,73,46,79,42,82,43,80,97,59,70,68,41,52,81,38,75,66,23,65,74,44,67,86,60,80,90,125

Secondary structure (DSSP, 8-state):
-HHHHHH-S-EEEEE-HHHHH-HHHHHHHHIIIIIS---EEEEE-SS--GGGGSHHHHTTTT----